Protein AF-D6U1F7-F1 (afdb_monomer_lite)

InterPro domains:
  IPR057727 WCX domain [PF25583] (17-66)

Secondary structure (DSSP, 8-state):
-----HHHHHTTEEE-TTS-EEE-----GGGHHHHHHHHGGGGGG----S-HHHHHHHHHHHHHHHTT--

pLDDT: mean 88.23, std 7.91, range [55.97, 96.31]

Radius of gyration: 13.23 Å; chains: 1; bounding box: 29×31×34 Å

Structure (mmCIF, N/CA/C/O backbone):
data_AF-D6U1F7-F1
#
_entry.id   AF-D6U1F7-F1
#
loop_
_atom_site.group_PDB
_atom_site.id
_atom_site.type_symbol
_atom_site.label_atom_id
_atom_site.label_alt_id
_atom_site.label_comp_id
_atom_site.label_asym_id
_atom_site.label_entity_id
_atom_site.label_seq_id
_atom_site.pdbx_PDB_ins_code
_atom_site.Cartn_x
_atom_site.Cartn_y
_atom_site.Cartn_z
_atom_site.occupancy
_atom_site.B_iso_or_equiv
_atom_site.auth_seq_id
_atom_site.auth_comp_id
_atom_site.auth_asym_id
_atom_site.auth_atom_id
_atom_site.pdbx_PDB_model_num
ATOM 1 N N . MET A 1 1 ? -9.380 18.695 -5.983 1.00 55.97 1 MET A N 1
ATOM 2 C CA . MET A 1 1 ? -9.100 17.252 -5.792 1.00 55.97 1 MET A CA 1
ATOM 3 C C . MET A 1 1 ? -8.113 16.803 -6.857 1.00 55.97 1 MET A C 1
ATOM 5 O O . MET A 1 1 ? -8.405 16.985 -8.032 1.00 55.97 1 MET A O 1
ATOM 9 N N . LYS A 1 2 ? -6.944 16.275 -6.474 1.00 65.12 2 LYS A N 1
ATOM 10 C CA . LYS A 1 2 ? -6.032 15.618 -7.425 1.00 65.12 2 LYS A CA 1
ATOM 11 C C . LYS A 1 2 ? -6.677 14.284 -7.842 1.00 65.12 2 LYS A C 1
ATOM 13 O O . LYS A 1 2 ? -7.230 13.602 -6.986 1.00 65.12 2 LYS A O 1
ATOM 18 N N . ARG A 1 3 ? -6.681 13.942 -9.134 1.00 70.44 3 ARG A N 1
ATOM 19 C CA . ARG A 1 3 ? -7.143 12.631 -9.632 1.00 70.44 3 ARG A CA 1
ATOM 20 C C . ARG A 1 3 ? -5.918 11.814 -10.009 1.00 70.44 3 ARG A C 1
ATOM 22 O O . ARG A 1 3 ? -5.067 12.331 -10.732 1.00 70.44 3 ARG A O 1
ATOM 29 N N . LEU A 1 4 ? -5.825 10.572 -9.538 1.00 75.06 4 LEU A N 1
ATOM 30 C CA . LEU A 1 4 ? -4.751 9.684 -9.964 1.00 75.06 4 LEU A CA 1
ATOM 31 C C . LEU A 1 4 ? -4.993 9.256 -11.413 1.00 75.06 4 LEU A C 1
ATOM 33 O O . LEU A 1 4 ? -6.041 8.702 -11.747 1.00 75.06 4 LEU A O 1
ATOM 37 N N . ASN A 1 5 ? -4.024 9.528 -12.284 1.00 79.25 5 ASN A N 1
ATOM 38 C CA . ASN A 1 5 ? -4.049 9.029 -13.649 1.00 79.25 5 ASN A CA 1
ATOM 39 C C . ASN A 1 5 ? -3.334 7.676 -13.708 1.00 79.25 5 ASN A C 1
ATOM 41 O O . ASN A 1 5 ? -2.124 7.615 -13.911 1.00 79.25 5 ASN A O 1
ATOM 45 N N . TRP A 1 6 ? -4.100 6.596 -13.574 1.00 76.38 6 TRP A N 1
ATOM 46 C CA . TRP A 1 6 ? -3.589 5.224 -13.647 1.00 76.38 6 TRP A CA 1
ATOM 47 C C . TRP A 1 6 ? -2.841 4.913 -14.948 1.00 76.38 6 TRP A C 1
ATOM 49 O O . TRP A 1 6 ? -1.895 4.132 -14.940 1.00 76.38 6 TRP A O 1
ATOM 59 N N . ARG A 1 7 ? -3.187 5.569 -16.066 1.00 77.56 7 ARG A N 1
ATOM 60 C CA . ARG A 1 7 ? -2.484 5.357 -17.344 1.00 77.56 7 ARG A CA 1
ATOM 61 C C . ARG A 1 7 ? -1.033 5.831 -17.289 1.00 77.56 7 ARG A C 1
ATOM 63 O O . ARG A 1 7 ? -0.203 5.261 -17.980 1.00 77.56 7 ARG A O 1
ATOM 70 N N . ALA A 1 8 ? -0.727 6.838 -16.470 1.00 74.56 8 ALA A N 1
ATOM 71 C CA . ALA A 1 8 ? 0.643 7.317 -16.301 1.00 74.56 8 ALA A CA 1
ATOM 72 C C . ALA A 1 8 ? 1.530 6.299 -15.565 1.00 74.56 8 ALA A C 1
ATOM 74 O O . ALA A 1 8 ? 2.722 6.228 -15.841 1.00 74.56 8 ALA A O 1
ATOM 75 N N . PHE A 1 9 ? 0.947 5.493 -14.673 1.00 76.81 9 PHE A N 1
ATOM 76 C CA . PHE A 1 9 ? 1.661 4.428 -13.963 1.00 76.81 9 PHE A CA 1
ATOM 77 C C . PHE A 1 9 ? 1.992 3.253 -14.886 1.00 76.81 9 PHE A C 1
ATOM 79 O O . PHE A 1 9 ? 3.097 2.722 -14.829 1.00 76.81 9 PHE A O 1
ATOM 86 N N . LEU A 1 10 ? 1.072 2.894 -15.788 1.00 76.50 10 LEU A N 1
ATOM 87 C CA . LEU A 1 10 ? 1.275 1.799 -16.744 1.00 76.50 10 LEU A CA 1
ATOM 88 C C . LEU A 1 10 ? 2.440 2.048 -17.710 1.00 76.50 10 LEU A C 1
ATOM 90 O O . LEU A 1 10 ? 3.051 1.093 -18.175 1.00 76.50 10 LEU A O 1
ATOM 94 N N . SER A 1 11 ? 2.786 3.309 -17.984 1.00 80.44 11 SER A N 1
ATOM 95 C CA . SER A 1 11 ? 3.961 3.646 -18.798 1.00 80.44 11 SER A CA 1
ATOM 96 C C . SER A 1 11 ? 5.283 3.181 -18.176 1.00 80.44 11 SER A C 1
ATOM 98 O O . SER A 1 11 ? 6.250 2.993 -18.904 1.00 80.44 11 SER A O 1
ATOM 100 N N . ASN A 1 12 ? 5.320 2.988 -16.853 1.00 82.56 12 ASN A N 1
ATOM 101 C CA . ASN A 1 12 ? 6.487 2.508 -16.108 1.00 82.56 12 ASN A CA 1
ATOM 102 C C . ASN A 1 12 ? 6.316 1.051 -15.648 1.00 82.56 12 ASN A C 1
ATOM 104 O O . ASN A 1 12 ? 6.970 0.629 -14.693 1.00 82.56 12 ASN A O 1
ATOM 108 N N . LEU A 1 13 ? 5.408 0.303 -16.282 1.00 85.44 13 LEU A N 1
ATOM 109 C CA . LEU A 1 13 ? 5.232 -1.117 -16.020 1.00 85.44 13 LEU A CA 1
ATOM 110 C C . LEU A 1 13 ? 6.395 -1.892 -16.646 1.00 85.44 13 LEU A C 1
ATOM 112 O O . LEU A 1 13 ? 6.561 -1.915 -17.865 1.00 85.44 13 LEU A O 1
ATOM 116 N N . ALA A 1 14 ? 7.176 -2.544 -15.798 1.00 86.50 14 ALA A N 1
ATOM 117 C CA . ALA A 1 14 ? 8.198 -3.504 -16.175 1.00 86.50 14 ALA A CA 1
ATOM 118 C C . ALA A 1 14 ? 7.807 -4.894 -15.668 1.00 86.50 14 ALA A C 1
ATOM 120 O O . ALA A 1 14 ? 7.008 -5.023 -14.742 1.00 86.50 14 ALA A O 1
ATOM 121 N N . LEU A 1 15 ? 8.377 -5.930 -16.271 1.00 88.00 15 LEU A N 1
ATOM 122 C CA . LEU A 1 15 ? 8.326 -7.277 -15.717 1.00 88.00 15 LEU A CA 1
ATOM 123 C C . LEU A 1 15 ? 9.582 -7.504 -14.878 1.00 88.00 15 LEU A C 1
ATOM 125 O O . LEU A 1 15 ? 10.673 -7.096 -15.283 1.00 88.00 15 LEU A O 1
ATOM 129 N N . ASP A 1 16 ? 9.427 -8.134 -13.721 1.00 86.81 16 ASP A N 1
ATOM 130 C CA . ASP A 1 16 ? 10.559 -8.681 -12.980 1.00 86.81 16 ASP A CA 1
ATOM 131 C C . ASP A 1 16 ? 11.015 -10.030 -13.560 1.00 86.81 16 ASP A C 1
ATOM 133 O O . ASP A 1 16 ? 10.469 -10.532 -14.547 1.00 86.81 16 ASP A O 1
ATOM 137 N N . ASN A 1 17 ? 12.047 -10.616 -12.950 1.00 84.44 17 ASN A N 1
ATOM 138 C CA . ASN A 1 17 ? 12.611 -11.897 -13.384 1.00 84.44 17 ASN A CA 1
ATOM 139 C C . ASN A 1 17 ? 11.651 -13.084 -13.189 1.00 84.44 17 ASN A C 1
ATOM 141 O O . ASN A 1 17 ? 11.848 -14.127 -13.810 1.00 84.44 17 ASN A O 1
ATOM 145 N N . ASP A 1 18 ? 10.630 -12.921 -12.352 1.00 86.75 18 ASP A N 1
ATOM 146 C CA . ASP A 1 18 ? 9.611 -13.919 -12.036 1.00 86.75 18 ASP A CA 1
ATOM 147 C C . ASP A 1 18 ? 8.334 -13.720 -12.881 1.00 86.75 18 ASP A C 1
ATOM 149 O O . ASP A 1 18 ? 7.392 -14.508 -12.795 1.00 86.75 18 ASP A O 1
ATOM 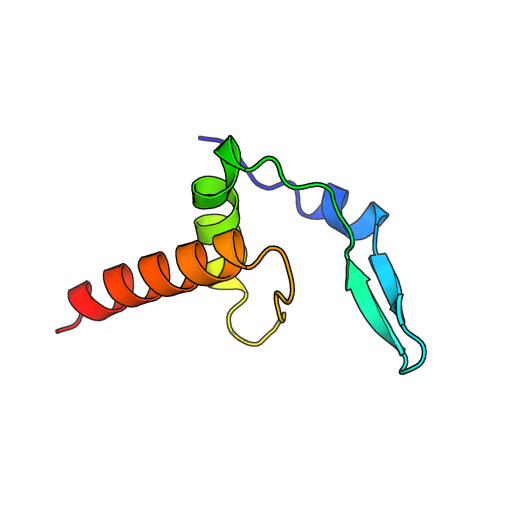153 N N . GLY A 1 19 ? 8.306 -12.693 -13.739 1.00 85.69 19 GLY A N 1
ATOM 154 C CA . GLY A 1 19 ? 7.177 -12.359 -14.606 1.00 85.69 19 GLY A CA 1
ATOM 155 C C . GLY A 1 19 ? 6.090 -11.509 -13.938 1.00 85.69 19 GLY A C 1
ATOM 156 O O . GLY A 1 19 ? 5.020 -11.336 -14.525 1.00 85.69 19 GLY A O 1
ATOM 157 N N . ASN A 1 20 ? 6.335 -10.956 -12.748 1.00 85.75 20 ASN A N 1
ATOM 158 C CA . ASN A 1 20 ? 5.415 -10.037 -12.082 1.00 85.75 20 ASN A CA 1
ATOM 159 C C . ASN A 1 20 ? 5.545 -8.617 -12.638 1.00 85.75 20 ASN A C 1
ATOM 161 O O . ASN A 1 20 ? 6.635 -8.143 -12.961 1.00 85.75 20 ASN A O 1
ATOM 165 N N . GLY A 1 21 ? 4.421 -7.901 -12.691 1.00 88.75 21 GLY A N 1
ATOM 166 C CA . GLY A 1 21 ? 4.403 -6.486 -13.044 1.00 88.75 21 GLY A CA 1
ATOM 167 C C . GLY A 1 21 ? 4.935 -5.620 -11.903 1.00 88.75 21 GLY A C 1
ATOM 168 O O . GLY A 1 21 ? 4.311 -5.532 -10.848 1.00 88.75 21 GLY A O 1
ATOM 169 N N . ILE A 1 22 ? 6.053 -4.936 -12.127 1.00 89.88 22 ILE A N 1
ATOM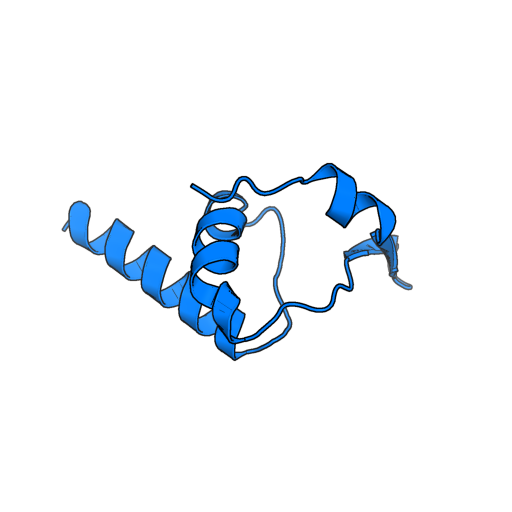 170 C CA . ILE A 1 22 ? 6.596 -3.922 -11.224 1.00 89.88 22 ILE A CA 1
ATOM 171 C C . ILE A 1 22 ? 6.373 -2.545 -11.836 1.00 89.88 22 ILE A C 1
ATOM 173 O O . ILE A 1 22 ? 6.645 -2.321 -13.013 1.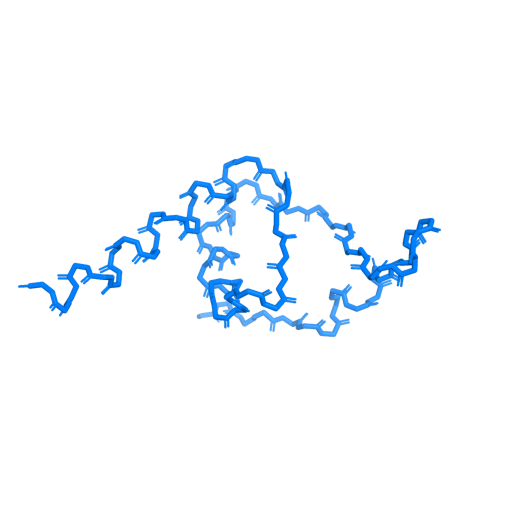00 89.88 22 ILE A O 1
ATOM 177 N N . ILE A 1 23 ? 5.931 -1.596 -11.012 1.00 89.19 23 ILE A N 1
ATOM 178 C CA . ILE A 1 23 ? 5.873 -0.186 -11.390 1.00 89.19 23 ILE A CA 1
ATOM 179 C C . ILE A 1 23 ? 6.869 0.586 -10.534 1.00 89.19 23 ILE A C 1
ATOM 181 O O . ILE A 1 23 ? 6.759 0.612 -9.309 1.00 89.19 23 ILE A O 1
ATOM 185 N N . GLN A 1 24 ? 7.836 1.232 -11.184 1.00 87.31 24 GLN A N 1
ATOM 186 C CA . GLN A 1 24 ? 8.794 2.111 -10.518 1.00 87.31 24 GLN A CA 1
ATOM 187 C C . GLN A 1 24 ? 8.518 3.557 -10.906 1.00 87.31 24 GLN A C 1
ATOM 189 O O . GLN A 1 24 ? 8.611 3.938 -12.072 1.00 87.31 24 GLN A O 1
ATOM 194 N N . GLN A 1 25 ? 8.172 4.380 -9.920 1.00 85.00 25 GLN A N 1
ATOM 195 C CA . GLN A 1 25 ? 7.929 5.797 -10.140 1.00 85.00 25 GLN A CA 1
ATOM 196 C C . GLN A 1 25 ? 8.442 6.629 -8.973 1.00 85.00 25 GLN A C 1
ATOM 198 O O . GLN A 1 25 ? 8.357 6.239 -7.811 1.00 85.00 25 GLN A O 1
ATOM 203 N N . HIS A 1 26 ? 8.942 7.817 -9.299 1.00 86.19 26 HIS A N 1
ATOM 204 C CA . HIS A 1 26 ? 9.292 8.809 -8.301 1.00 86.19 26 HIS A CA 1
ATOM 205 C C . HIS A 1 26 ? 8.027 9.425 -7.687 1.00 86.19 26 HIS A C 1
ATOM 207 O O . HIS A 1 26 ? 7.272 10.122 -8.370 1.00 86.19 26 HIS A O 1
ATOM 213 N N . ILE A 1 27 ? 7.829 9.201 -6.388 1.00 85.12 27 ILE A N 1
ATOM 214 C CA . ILE A 1 27 ? 6.726 9.768 -5.608 1.00 85.12 27 ILE A CA 1
ATOM 215 C C . ILE A 1 27 ? 7.284 10.870 -4.696 1.00 85.12 27 ILE A C 1
ATOM 217 O O . ILE A 1 27 ? 8.114 10.582 -3.833 1.00 85.12 27 ILE A O 1
ATOM 221 N N . PRO A 1 28 ? 6.852 12.136 -4.843 1.00 89.44 28 PRO A N 1
ATOM 222 C CA . PRO A 1 28 ? 7.276 13.201 -3.942 1.00 89.44 28 PRO A CA 1
ATOM 223 C C . PRO A 1 28 ? 6.771 12.963 -2.514 1.00 89.44 28 PRO A C 1
ATOM 225 O O . PRO A 1 28 ? 5.578 12.750 -2.307 1.00 89.44 28 PRO A O 1
ATOM 228 N N . LEU A 1 29 ? 7.647 13.120 -1.515 1.00 87.88 29 LEU A N 1
ATOM 229 C CA . LEU A 1 29 ? 7.295 12.948 -0.093 1.00 87.88 29 LEU A CA 1
ATOM 230 C C . LEU A 1 29 ? 6.097 13.811 0.349 1.00 87.88 29 LEU A C 1
ATOM 232 O O . LEU A 1 29 ? 5.273 13.392 1.152 1.00 87.88 29 LEU A O 1
ATOM 236 N N . LYS A 1 30 ? 5.956 15.015 -0.219 1.00 91.62 30 LYS A N 1
ATOM 237 C CA . LYS A 1 30 ? 4.839 15.933 0.076 1.00 91.62 30 LYS A CA 1
ATOM 238 C C . LYS A 1 30 ? 3.480 15.440 -0.434 1.00 91.62 30 LYS A C 1
ATOM 240 O O . LYS A 1 30 ? 2.461 16.052 -0.135 1.00 91.62 30 LYS A O 1
ATOM 245 N N . GLU A 1 31 ? 3.460 14.396 -1.256 1.00 91.75 31 GLU A N 1
ATOM 246 C CA . GLU A 1 31 ? 2.249 13.851 -1.866 1.00 91.75 31 GLU A CA 1
ATOM 247 C C . GLU A 1 31 ? 1.889 12.461 -1.331 1.00 91.75 31 GLU A C 1
ATOM 249 O O . GLU A 1 31 ? 0.934 11.865 -1.824 1.00 91.75 31 GLU A O 1
ATOM 254 N N . LEU A 1 32 ? 2.598 11.953 -0.317 1.00 92.31 32 LEU A N 1
ATO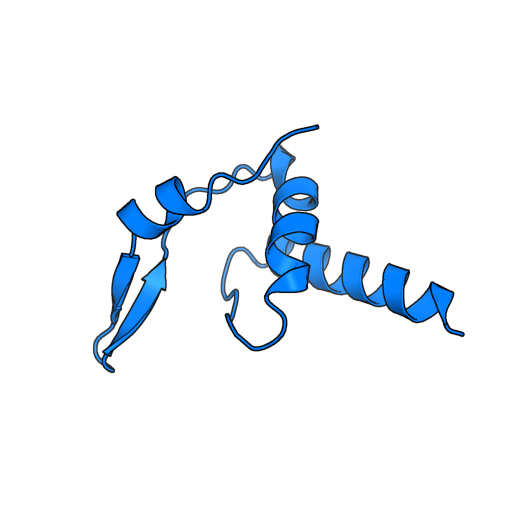M 255 C CA . LEU A 1 32 ? 2.378 10.604 0.211 1.00 92.31 32 LEU A CA 1
ATOM 256 C C . LEU A 1 32 ? 0.933 10.365 0.642 1.00 92.31 32 LEU A C 1
ATOM 258 O O . LEU A 1 32 ? 0.350 9.381 0.210 1.00 92.31 32 LEU A O 1
ATOM 262 N N . ASP A 1 33 ? 0.314 11.295 1.369 1.00 92.62 33 ASP A N 1
ATOM 263 C CA . ASP A 1 33 ? -1.092 11.167 1.781 1.00 92.62 33 ASP A CA 1
ATOM 264 C C . ASP A 1 33 ? -2.044 11.072 0.584 1.00 92.62 33 ASP A C 1
ATOM 266 O O . ASP A 1 33 ? -3.066 10.385 0.617 1.00 92.62 33 ASP A O 1
ATOM 270 N N . PHE A 1 34 ? -1.729 11.789 -0.500 1.00 92.38 34 PHE A N 1
ATOM 271 C CA . PHE A 1 34 ? -2.509 11.699 -1.725 1.00 92.38 34 PHE A CA 1
ATOM 272 C C . PHE A 1 34 ? -2.385 10.301 -2.332 1.00 92.38 34 PHE A C 1
ATOM 274 O O . PHE A 1 34 ? -3.413 9.679 -2.586 1.00 92.38 34 PHE A O 1
ATOM 281 N N . TYR A 1 35 ? -1.167 9.790 -2.516 1.00 92.25 35 TYR A N 1
ATOM 282 C CA . TYR A 1 35 ? -0.956 8.451 -3.070 1.00 92.25 35 TYR A CA 1
ATOM 283 C C . TYR A 1 35 ? -1.490 7.347 -2.157 1.00 92.25 35 TYR A C 1
ATOM 285 O O . TYR A 1 35 ? -2.103 6.410 -2.657 1.00 92.25 35 TYR A O 1
ATOM 293 N N . ALA A 1 36 ? -1.361 7.486 -0.837 1.00 94.25 36 ALA A N 1
ATOM 294 C CA . ALA A 1 36 ? -1.866 6.525 0.132 1.00 94.25 36 ALA A CA 1
ATOM 295 C C . ALA A 1 36 ? -3.372 6.298 -0.038 1.00 94.25 36 ALA A C 1
ATOM 297 O O . ALA A 1 36 ? -3.814 5.166 -0.217 1.00 94.25 36 ALA A O 1
ATOM 298 N N . ARG A 1 37 ? -4.157 7.380 -0.121 1.00 93.25 37 ARG A N 1
ATOM 299 C CA . ARG A 1 37 ? -5.603 7.298 -0.384 1.00 93.25 37 ARG A CA 1
ATOM 300 C C . ARG A 1 37 ? -5.953 6.720 -1.751 1.00 93.25 37 ARG A C 1
ATOM 302 O O . ARG A 1 37 ? -7.037 6.174 -1.916 1.00 93.25 37 ARG A O 1
ATOM 309 N N . GLN A 1 38 ? -5.092 6.893 -2.750 1.00 91.25 38 GLN A N 1
ATOM 310 C CA . GLN A 1 38 ? -5.342 6.370 -4.095 1.00 91.25 38 GLN A CA 1
ATOM 311 C C . GLN A 1 38 ? -4.946 4.900 -4.241 1.00 91.25 38 GLN A C 1
ATOM 313 O O . GLN A 1 38 ? -5.552 4.200 -5.047 1.00 91.25 38 GLN A O 1
ATOM 318 N N . PHE A 1 39 ? -3.960 4.435 -3.475 1.00 92.12 39 PHE A N 1
ATOM 319 C CA . PHE A 1 39 ? -3.498 3.052 -3.504 1.00 92.12 39 PHE A CA 1
ATOM 320 C C . PHE A 1 39 ? -4.214 2.147 -2.512 1.00 92.12 39 PHE A C 1
ATOM 322 O O . PHE A 1 39 ? -4.335 0.960 -2.782 1.00 92.12 39 PHE A O 1
ATOM 329 N N . LEU A 1 40 ? -4.741 2.684 -1.412 1.00 93.19 40 LEU A N 1
ATOM 330 C CA . LEU A 1 40 ? -5.500 1.903 -0.439 1.00 93.19 40 LEU A CA 1
ATOM 331 C C . LEU A 1 40 ? -6.623 1.041 -1.067 1.00 93.19 40 LEU A C 1
ATOM 333 O O . LEU A 1 40 ? -6.736 -0.121 -0.681 1.00 93.19 40 LEU A O 1
ATOM 337 N N . PRO A 1 41 ? -7.402 1.521 -2.063 1.00 91.88 41 PRO A N 1
ATOM 338 C CA . PRO A 1 41 ? -8.425 0.710 -2.726 1.00 91.88 41 PRO A CA 1
ATOM 339 C C . PRO A 1 41 ? -7.895 -0.488 -3.523 1.00 91.88 41 PRO A C 1
ATOM 341 O O . PRO A 1 41 ? -8.690 -1.361 -3.850 1.00 91.88 41 PRO A O 1
ATOM 344 N N . LEU A 1 42 ? -6.596 -0.542 -3.849 1.00 90.12 42 LEU A N 1
ATOM 345 C CA . LEU A 1 42 ? -5.997 -1.721 -4.489 1.00 90.12 42 LEU A CA 1
ATOM 346 C C . LEU A 1 42 ? -6.002 -2.936 -3.555 1.00 90.12 42 LEU A C 1
ATOM 348 O O . LEU A 1 42 ? -5.970 -4.066 -4.027 1.00 90.12 42 LEU A O 1
ATOM 352 N N . GLY A 1 43 ? -6.025 -2.719 -2.236 1.00 89.38 43 GLY A N 1
ATOM 353 C CA . GLY A 1 43 ? -6.029 -3.800 -1.257 1.00 89.38 43 GLY A CA 1
ATOM 354 C C . GLY A 1 43 ? -4.898 -4.802 -1.495 1.00 89.38 43 GLY A C 1
ATOM 355 O O . GLY A 1 43 ? -3.725 -4.438 -1.477 1.00 89.38 43 GLY A O 1
ATOM 356 N N . SER A 1 44 ? -5.260 -6.067 -1.705 1.00 90.94 44 SER A N 1
ATOM 357 C CA . SER A 1 44 ? -4.314 -7.160 -1.953 1.00 90.94 44 SER A CA 1
ATOM 358 C C . SER A 1 44 ? -3.908 -7.328 -3.421 1.00 90.94 44 SER A C 1
ATOM 360 O O . SER A 1 44 ? -3.062 -8.173 -3.701 1.00 90.94 44 SER A O 1
ATOM 362 N N . ASP A 1 45 ? -4.476 -6.555 -4.351 1.00 90.25 45 ASP A N 1
ATOM 363 C CA . ASP A 1 45 ? -4.183 -6.685 -5.786 1.00 90.25 45 ASP A CA 1
ATOM 364 C C . ASP A 1 45 ? -2.809 -6.101 -6.163 1.00 90.25 45 ASP A C 1
ATOM 366 O O . ASP A 1 45 ? -2.298 -6.351 -7.254 1.00 90.25 45 ASP A O 1
ATOM 370 N N . ALA A 1 46 ? -2.192 -5.324 -5.266 1.00 89.31 46 ALA A N 1
ATOM 371 C CA . ALA A 1 46 ? -0.856 -4.767 -5.441 1.00 89.31 46 ALA A CA 1
ATOM 372 C C . ALA A 1 46 ? -0.100 -4.688 -4.109 1.00 89.31 46 ALA A C 1
ATOM 374 O O . ALA A 1 46 ? -0.682 -4.417 -3.060 1.00 89.31 46 ALA A O 1
ATOM 375 N N . ILE A 1 47 ? 1.224 -4.857 -4.161 1.00 91.25 47 ILE A N 1
ATOM 376 C CA . ILE A 1 47 ? 2.103 -4.752 -2.992 1.00 91.25 47 ILE A CA 1
ATOM 377 C C . ILE A 1 47 ? 3.018 -3.543 -3.161 1.00 91.25 47 ILE A C 1
ATOM 379 O O . ILE A 1 47 ? 3.765 -3.438 -4.132 1.00 91.25 47 ILE A O 1
ATOM 383 N N . ILE A 1 48 ? 2.982 -2.636 -2.187 1.00 91.81 48 ILE A N 1
ATOM 384 C CA . ILE A 1 48 ? 3.833 -1.444 -2.159 1.00 91.81 48 ILE A CA 1
ATOM 385 C C . ILE A 1 48 ? 5.017 -1.740 -1.254 1.00 91.81 48 ILE A C 1
ATOM 387 O O . ILE A 1 48 ? 4.863 -1.916 -0.048 1.00 91.81 48 ILE A O 1
ATOM 391 N N . THR A 1 49 ? 6.201 -1.822 -1.851 1.00 92.19 49 THR A N 1
ATOM 392 C CA . THR A 1 49 ? 7.439 -2.204 -1.158 1.00 92.19 49 THR A CA 1
ATOM 393 C C . THR A 1 49 ? 8.307 -1.006 -0.778 1.00 92.19 49 THR A C 1
ATOM 395 O O . THR A 1 49 ? 9.163 -1.123 0.095 1.00 92.19 49 THR A O 1
ATOM 398 N N . SER A 1 50 ? 8.099 0.151 -1.412 1.00 91.12 50 SER A N 1
ATOM 399 C CA . SER A 1 50 ? 8.871 1.375 -1.192 1.00 91.12 50 SER A CA 1
ATOM 400 C C . SER A 1 50 ? 8.101 2.599 -1.719 1.00 91.12 50 SER A C 1
ATOM 402 O O . SER A 1 50 ? 7.362 2.460 -2.698 1.00 91.12 50 SER A O 1
ATOM 404 N N . PRO A 1 51 ? 8.266 3.796 -1.124 1.00 92.50 51 PRO A N 1
ATOM 405 C CA . PRO A 1 51 ? 9.073 4.085 0.067 1.00 92.50 51 PRO A CA 1
ATOM 406 C C . PRO A 1 51 ? 8.353 3.698 1.378 1.00 92.50 51 PRO A C 1
ATOM 408 O O . PRO A 1 51 ? 7.121 3.628 1.394 1.00 92.50 51 PRO A O 1
ATOM 411 N N . PRO A 1 52 ? 9.075 3.428 2.486 1.00 93.62 52 PRO A N 1
ATOM 412 C CA . PRO A 1 52 ? 8.467 2.991 3.748 1.00 93.62 52 PRO A CA 1
ATOM 413 C C . PRO A 1 52 ? 7.474 4.010 4.322 1.00 93.62 52 PRO A C 1
ATOM 415 O O . PRO A 1 52 ? 6.466 3.629 4.910 1.00 93.62 52 PRO A O 1
ATOM 418 N N . GLU A 1 53 ? 7.697 5.300 4.087 1.00 94.69 53 GLU A N 1
ATOM 419 C CA . GLU A 1 53 ? 6.792 6.373 4.496 1.00 94.69 53 GLU A CA 1
ATOM 420 C C . GLU A 1 53 ? 5.427 6.270 3.798 1.00 94.69 53 GLU A C 1
ATOM 422 O O . GLU A 1 53 ? 4.399 6.574 4.402 1.00 94.69 53 GLU A O 1
ATOM 427 N N . LEU A 1 54 ? 5.390 5.792 2.547 1.00 94.69 54 LEU A N 1
ATOM 428 C CA . LEU A 1 54 ? 4.134 5.537 1.837 1.00 94.69 54 LEU A CA 1
ATOM 429 C C . LEU A 1 54 ? 3.378 4.360 2.455 1.00 94.69 54 LEU A C 1
ATOM 431 O O . LEU A 1 54 ? 2.157 4.413 2.596 1.00 94.69 54 LEU A O 1
ATOM 435 N N . ILE A 1 55 ? 4.104 3.308 2.832 1.00 95.38 55 ILE A N 1
ATOM 436 C CA . ILE A 1 55 ? 3.528 2.120 3.468 1.00 95.38 55 ILE A CA 1
ATOM 437 C C . ILE A 1 55 ? 2.862 2.509 4.791 1.00 95.38 55 ILE A C 1
ATOM 439 O O . ILE A 1 55 ? 1.723 2.118 5.048 1.00 95.38 55 ILE A O 1
ATOM 443 N N . GLU A 1 56 ? 3.539 3.311 5.614 1.00 96.31 56 GLU A N 1
ATOM 444 C CA . GLU A 1 56 ? 2.980 3.784 6.883 1.00 96.31 56 GLU A CA 1
ATOM 445 C C . GLU A 1 56 ? 1.769 4.701 6.678 1.00 96.31 56 GLU A C 1
ATOM 447 O O . GLU A 1 56 ? 0.763 4.538 7.371 1.00 96.31 56 GLU A O 1
ATOM 452 N N . ALA A 1 57 ? 1.798 5.587 5.678 1.00 95.94 57 ALA A N 1
ATOM 453 C CA . ALA A 1 57 ? 0.643 6.417 5.337 1.00 95.94 57 ALA A CA 1
ATOM 454 C C . ALA A 1 57 ? -0.586 5.574 4.940 1.00 95.94 57 ALA A C 1
ATOM 456 O O . ALA A 1 57 ? -1.698 5.841 5.395 1.00 95.94 57 ALA A O 1
ATOM 457 N N . ILE A 1 58 ? -0.400 4.508 4.152 1.00 95.75 58 ILE A N 1
ATOM 458 C CA . ILE A 1 58 ? -1.486 3.591 3.759 1.00 95.75 58 ILE A CA 1
ATOM 459 C C . ILE A 1 58 ? -2.042 2.841 4.967 1.00 95.75 58 ILE A C 1
ATOM 461 O O . ILE A 1 58 ? -3.259 2.753 5.129 1.00 95.75 58 ILE A O 1
ATOM 465 N N . LYS A 1 59 ? -1.169 2.325 5.840 1.00 95.88 59 LYS A N 1
ATOM 466 C CA . LYS A 1 59 ? -1.596 1.662 7.080 1.00 95.88 59 LYS A CA 1
ATOM 467 C C . LYS A 1 59 ? -2.396 2.607 7.971 1.00 95.88 59 LYS A C 1
ATOM 469 O O . LYS A 1 59 ? -3.386 2.180 8.561 1.00 95.88 59 LYS A O 1
ATOM 474 N N . GLN A 1 60 ? -1.986 3.870 8.075 1.00 96.12 60 GLN A N 1
ATOM 475 C CA . GLN A 1 60 ? -2.700 4.861 8.873 1.00 96.12 60 GLN A CA 1
ATOM 476 C C . GLN A 1 60 ? -4.095 5.146 8.305 1.00 96.12 60 GLN A C 1
ATOM 478 O O . GLN A 1 60 ? -5.061 5.152 9.064 1.00 96.12 60 GLN A O 1
ATOM 483 N N . GLU A 1 61 ? -4.227 5.314 6.987 1.00 94.94 61 GLU A N 1
ATOM 484 C CA . GLU A 1 61 ? -5.535 5.481 6.334 1.00 94.94 61 GLU A CA 1
ATOM 485 C C . GLU A 1 61 ? -6.425 4.239 6.532 1.00 94.94 61 GLU A C 1
ATOM 487 O O . GLU A 1 61 ? -7.600 4.368 6.874 1.00 94.94 61 GLU A O 1
ATOM 492 N N . ALA A 1 62 ? -5.865 3.027 6.431 1.00 94.94 62 ALA A N 1
ATOM 493 C CA . ALA A 1 62 ? -6.598 1.789 6.705 1.00 94.94 62 ALA A CA 1
ATOM 494 C C . ALA A 1 62 ? -7.130 1.727 8.149 1.00 94.94 62 ALA A C 1
ATOM 496 O O . ALA A 1 62 ? -8.293 1.388 8.360 1.00 94.94 62 ALA A O 1
ATOM 497 N N . ARG A 1 63 ? -6.307 2.094 9.144 1.00 96.25 63 ARG A N 1
ATOM 498 C CA . ARG A 1 63 ? -6.733 2.167 10.554 1.00 96.25 63 ARG A CA 1
ATOM 499 C C . ARG A 1 63 ? -7.850 3.184 10.761 1.00 96.25 63 ARG A C 1
ATOM 501 O O . ARG A 1 63 ? -8.804 2.883 11.466 1.00 96.25 63 ARG A O 1
ATOM 508 N N . THR A 1 64 ? -7.751 4.354 10.131 1.00 94.94 64 THR A N 1
ATOM 509 C CA . THR A 1 64 ? -8.798 5.384 10.190 1.00 94.94 64 THR A CA 1
ATOM 510 C C . THR A 1 64 ? -10.129 4.858 9.657 1.00 94.94 64 THR A C 1
ATOM 512 O O . THR A 1 64 ? -11.163 5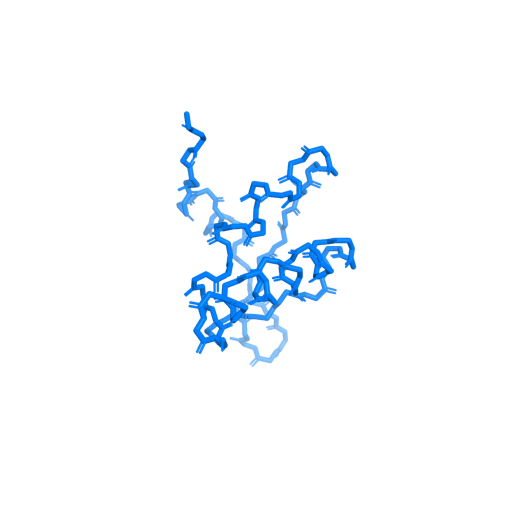.110 10.265 1.00 94.94 64 THR A O 1
ATOM 515 N N . ILE A 1 65 ? -10.114 4.100 8.555 1.00 93.50 65 ILE A N 1
ATOM 516 C CA . ILE A 1 65 ? -11.328 3.485 8.001 1.00 93.50 65 ILE A CA 1
ATOM 517 C C . ILE A 1 65 ? -11.889 2.428 8.949 1.00 93.50 65 ILE A C 1
ATOM 519 O O . ILE A 1 65 ? -13.092 2.420 9.188 1.00 93.50 65 ILE A O 1
ATOM 523 N N . LEU A 1 66 ? -11.043 1.544 9.486 1.00 95.12 66 LEU A N 1
ATOM 524 C CA . LEU A 1 66 ? -11.482 0.492 10.409 1.00 95.12 66 LEU A CA 1
ATOM 525 C C . LEU A 1 66 ? -12.143 1.076 11.663 1.00 95.12 66 LEU A C 1
ATOM 527 O O . LEU A 1 66 ? -13.207 0.604 12.046 1.00 95.12 66 LEU A O 1
ATOM 531 N N . ALA A 1 67 ? -11.594 2.165 12.206 1.00 96.31 67 ALA A N 1
ATOM 532 C CA . ALA A 1 67 ? -12.157 2.872 13.355 1.00 96.31 67 ALA A CA 1
ATOM 533 C C . ALA A 1 67 ? -13.557 3.475 13.104 1.00 96.31 67 ALA A C 1
ATOM 535 O O . ALA A 1 67 ? -14.223 3.875 14.051 1.00 96.31 67 ALA A O 1
ATOM 536 N N . CYS A 1 68 ? -14.026 3.572 11.852 1.00 95.62 68 CYS A N 1
ATOM 537 C CA . CYS A 1 68 ? -15.404 3.978 11.552 1.00 95.62 68 CYS A CA 1
ATOM 538 C C . CYS A 1 68 ? -16.433 2.849 11.730 1.00 95.62 68 CYS A C 1
ATOM 540 O O . CYS A 1 68 ? -17.632 3.122 11.673 1.00 95.62 68 CYS A O 1
ATOM 542 N N . TYR A 1 69 ? -15.984 1.601 11.878 1.00 93.88 69 TYR A N 1
ATOM 543 C CA . TYR A 1 69 ? -16.833 0.415 12.034 1.00 93.88 69 TYR A CA 1
ATOM 544 C C . TYR A 1 69 ? -16.710 -0.230 13.428 1.00 93.88 69 TYR A C 1
ATOM 546 O O . TYR A 1 69 ? -17.363 -1.245 13.673 1.00 93.88 69 TYR A O 1
ATOM 554 N N . GLU A 1 70 ? -15.883 0.345 14.308 1.00 75.38 70 GLU A N 1
ATOM 555 C CA . GLU A 1 70 ? -15.745 0.005 15.735 1.00 75.38 70 GLU A CA 1
ATOM 556 C C . GLU A 1 70 ? -16.620 0.922 16.602 1.00 75.38 70 GLU A C 1
ATOM 558 O O . GLU A 1 70 ? -17.212 0.407 17.578 1.00 75.38 70 GLU A O 1
#

Organism: NCBI:txid485913

Sequence (70 aa):
MKRLNWRAFLS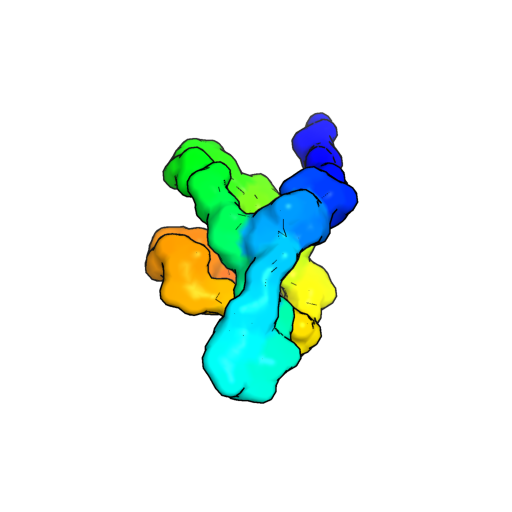NLALDNDGNGIIQQHIPLKELDFYARQFLPLGSDAIITSPPELIEAIKQEARTILACYE

Foldseek 3Di:
DDDDDVVVQVVQWDADPVRDTDGDDDDDPVCLLVVLVVCLVCPPVDDDPDDVSSVVSVVVVVVVVVVVVD